Protein AF-A0A1B0CFN1-F1 (afdb_monomer_lite)

Organism: Lutzomyia longipalpis (NCBI:txid7200)

pLDDT: mean 87.82, std 14.97, range [32.88, 98.38]

Foldseek 3Di:
DQDPPPDDDDDPVVQVVCCVQQVDDPVLLVVLLVVLVVCLVPDPPRPDDDRHSVVLVVLCRVVSNPSVNSNVVVVVVVVCCVVCVVVPPPDDCPPVVNVCCDVVPVDDDD

Secondary structure (DSSP, 8-state):
-----------HHHHHHHHHHH---HHHHHHHHHHHHHHHHH-TT-S-----HHHHHHHHHHTTT-HHHHHHHHHHHHHHHHH-HHHHSS--TT-HHHHHHHHTTSS---

Sequence (110 aa):
MAASDKEYKLREDFKKKAFEELREDDKIRTQALAQFREWIEKHPKIKRCRMDTNFLLRFLRTKKFSVPDAVELLKNYLTMRKLFPQFFDGLSLDDPVIKHLLTSGCIELL

Structure (mmCIF, N/CA/C/O backbone):
data_AF-A0A1B0CFN1-F1
#
_entry.id   AF-A0A1B0CFN1-F1
#
loop_
_atom_site.group_PDB
_atom_site.id
_atom_site.type_symbol
_atom_site.label_atom_id
_atom_site.label_alt_id
_atom_site.label_comp_id
_atom_site.label_asym_id
_atom_site.label_entity_id
_atom_site.label_seq_id
_atom_site.pdbx_PDB_ins_code
_atom_site.Cartn_x
_atom_site.Cartn_y
_atom_site.Cartn_z
_atom_site.occupancy
_atom_site.B_iso_or_equiv
_atom_site.auth_seq_id
_atom_site.auth_comp_id
_atom_site.auth_asym_id
_atom_site.auth_atom_id
_atom_site.pdbx_PDB_model_num
ATOM 1 N N . MET A 1 1 ? -11.468 -4.461 -15.631 1.00 32.88 1 MET A N 1
ATOM 2 C CA . MET A 1 1 ? -11.972 -5.687 -14.977 1.00 32.88 1 MET A CA 1
ATOM 3 C C . MET A 1 1 ? -11.599 -5.609 -13.511 1.00 32.88 1 MET A C 1
ATOM 5 O O . MET A 1 1 ? -10.423 -5.736 -13.192 1.00 32.88 1 MET A O 1
ATOM 9 N N . ALA A 1 2 ? -12.559 -5.259 -12.653 1.00 35.28 2 ALA A N 1
ATOM 10 C CA . ALA A 1 2 ? -12.342 -5.199 -11.213 1.00 35.28 2 ALA A CA 1
ATOM 11 C C . ALA A 1 2 ? -11.957 -6.604 -10.736 1.00 35.28 2 ALA A C 1
ATOM 13 O O . ALA A 1 2 ? -12.712 -7.553 -10.946 1.00 35.28 2 ALA A O 1
ATOM 14 N N . ALA A 1 3 ? -10.748 -6.753 -10.195 1.00 41.31 3 ALA A N 1
ATOM 15 C CA . ALA A 1 3 ? -10.340 -8.001 -9.576 1.00 41.31 3 ALA A CA 1
ATOM 16 C C . ALA A 1 3 ? -11.328 -8.281 -8.440 1.00 41.31 3 ALA A C 1
ATOM 18 O O . ALA A 1 3 ? -11.493 -7.448 -7.554 1.00 41.31 3 ALA A O 1
ATOM 19 N N . SER A 1 4 ? -12.023 -9.412 -8.541 1.00 40.91 4 SER A N 1
ATOM 20 C CA . SER A 1 4 ? -12.959 -9.913 -7.542 1.00 40.91 4 SER A CA 1
ATOM 21 C C . SER A 1 4 ? -12.301 -9.863 -6.160 1.00 40.91 4 SER A C 1
ATOM 23 O O . SER A 1 4 ? -11.326 -10.576 -5.909 1.00 40.91 4 SER A O 1
ATOM 25 N N . ASP A 1 5 ? -12.816 -8.989 -5.292 1.00 49.88 5 ASP A N 1
ATOM 26 C CA . ASP A 1 5 ? -12.503 -8.961 -3.864 1.00 49.88 5 ASP A CA 1
ATOM 27 C C . ASP A 1 5 ? -13.066 -10.257 -3.264 1.00 49.88 5 ASP A C 1
ATOM 29 O O . ASP A 1 5 ? -14.207 -10.325 -2.815 1.00 49.88 5 ASP A O 1
ATOM 33 N N . LYS A 1 6 ? -12.289 -11.342 -3.335 1.00 51.00 6 LYS A N 1
ATOM 34 C CA . LYS A 1 6 ? -12.593 -12.561 -2.586 1.00 51.00 6 LYS A CA 1
ATOM 35 C C . LYS A 1 6 ? -12.527 -12.215 -1.103 1.00 51.00 6 LYS A C 1
ATOM 37 O O . LYS A 1 6 ? -11.472 -11.839 -0.589 1.00 51.00 6 LYS A O 1
ATOM 42 N N . GLU A 1 7 ? -13.662 -12.335 -0.432 1.00 56.91 7 GLU A N 1
ATOM 43 C CA . GLU A 1 7 ? -13.817 -12.013 0.979 1.00 56.91 7 GLU A CA 1
ATOM 44 C C . GLU A 1 7 ? -13.199 -13.130 1.836 1.00 56.91 7 GLU A C 1
ATOM 46 O O . GLU A 1 7 ? -13.846 -14.092 2.244 1.00 56.91 7 GLU A O 1
ATOM 51 N N . TYR A 1 8 ? -11.888 -13.050 2.059 1.00 64.88 8 TYR A N 1
ATOM 52 C CA . TYR A 1 8 ? -11.198 -13.945 2.981 1.00 64.88 8 TYR A CA 1
ATOM 53 C C . TYR A 1 8 ? -11.421 -13.456 4.412 1.00 64.88 8 TYR A C 1
ATOM 55 O O . TYR A 1 8 ? -10.879 -12.425 4.817 1.00 64.88 8 TYR A O 1
ATOM 63 N N . LYS A 1 9 ? -12.201 -14.208 5.197 1.00 81.06 9 LYS A N 1
ATOM 64 C CA . LYS A 1 9 ? -12.393 -13.918 6.621 1.00 81.06 9 LYS A CA 1
ATOM 65 C C . LYS A 1 9 ? -11.079 -14.143 7.372 1.00 81.06 9 LYS A C 1
ATOM 67 O O . LYS A 1 9 ? -10.639 -15.276 7.566 1.00 81.06 9 LYS A O 1
ATOM 72 N N . LEU A 1 10 ? -10.439 -13.047 7.769 1.00 84.56 10 LEU A N 1
ATOM 73 C CA . LEU A 1 10 ? -9.192 -13.072 8.524 1.00 84.56 10 LEU A CA 1
ATOM 74 C C . LEU A 1 10 ? -9.433 -13.659 9.925 1.00 84.56 10 LEU A C 1
ATOM 76 O O . LEU A 1 10 ? -10.402 -13.285 10.586 1.00 84.56 10 LEU A O 1
ATOM 80 N N . ARG A 1 11 ? -8.550 -14.564 10.375 1.00 93.38 11 ARG A N 1
ATOM 81 C CA . ARG A 1 11 ? -8.581 -15.106 11.746 1.00 93.38 11 ARG A CA 1
ATOM 82 C C . ARG A 1 11 ? -8.462 -13.973 12.769 1.00 93.38 11 ARG A C 1
ATOM 84 O O . ARG A 1 11 ? -7.726 -13.014 12.536 1.00 93.38 11 ARG A O 1
ATOM 91 N N . GLU A 1 12 ? -9.135 -14.115 13.907 1.00 92.25 12 GLU A N 1
ATOM 92 C CA . GLU A 1 12 ? -9.168 -13.078 14.949 1.00 92.25 12 GLU A CA 1
ATOM 93 C C . GLU A 1 12 ? -7.770 -12.735 15.488 1.00 92.25 12 GLU A C 1
ATOM 95 O O . GLU A 1 12 ? -7.466 -11.559 15.666 1.00 92.25 12 GLU A O 1
ATOM 100 N N . ASP A 1 13 ? -6.867 -13.714 15.609 1.00 94.94 13 ASP A N 1
ATOM 101 C CA . ASP A 1 13 ? -5.479 -13.469 16.034 1.00 94.94 13 ASP A CA 1
ATOM 102 C C . ASP A 1 13 ? -4.749 -12.483 15.111 1.00 94.94 13 ASP A C 1
ATOM 104 O O . ASP A 1 13 ? -4.007 -11.611 15.564 1.00 94.94 13 ASP A O 1
ATOM 108 N N . PHE A 1 14 ? -4.988 -12.574 13.800 1.00 93.44 14 PHE A N 1
ATOM 109 C CA . PHE A 1 14 ? -4.388 -11.655 12.837 1.00 93.44 14 PHE A CA 1
ATOM 110 C C . PHE A 1 14 ? -5.056 -10.285 12.838 1.00 93.44 14 PHE A C 1
ATOM 112 O O . PHE A 1 14 ? -4.368 -9.296 12.598 1.00 93.44 14 PHE A O 1
ATOM 119 N N . LYS A 1 15 ? -6.362 -10.199 13.120 1.00 92.69 15 LYS A N 1
ATOM 120 C CA . LYS A 1 15 ? -7.029 -8.903 13.310 1.00 92.69 15 LYS A CA 1
ATOM 121 C C . LYS A 1 15 ? -6.477 -8.186 14.534 1.00 92.69 15 LYS A C 1
ATOM 123 O O . LYS A 1 15 ? -6.125 -7.016 14.438 1.00 92.69 15 LYS A O 1
ATOM 128 N N . LYS A 1 16 ? -6.322 -8.907 15.648 1.00 95.50 16 LYS A N 1
ATOM 129 C CA . LYS A 1 16 ? -5.709 -8.380 16.869 1.00 95.50 16 LYS A CA 1
ATOM 130 C C . LYS A 1 16 ? -4.286 -7.889 16.601 1.00 95.50 16 LYS A C 1
ATOM 132 O O . LYS A 1 16 ? -3.974 -6.744 16.907 1.00 95.50 16 LYS A O 1
ATOM 137 N N . LYS A 1 17 ? -3.463 -8.705 15.934 1.00 96.50 17 LYS A N 1
ATOM 138 C CA . LYS A 1 17 ? -2.102 -8.317 15.540 1.00 96.50 17 LYS A CA 1
ATOM 139 C C . LYS A 1 17 ? -2.083 -7.077 14.636 1.00 96.50 17 LYS A C 1
ATOM 141 O O . LYS A 1 17 ? -1.282 -6.174 14.850 1.00 96.50 17 LYS A O 1
ATOM 146 N N . ALA A 1 18 ? -2.969 -7.005 13.641 1.00 95.31 18 ALA A N 1
ATOM 147 C CA . ALA A 1 18 ? -3.062 -5.854 12.743 1.00 95.31 18 ALA A CA 1
ATOM 148 C C . ALA A 1 18 ? -3.484 -4.573 13.485 1.00 95.31 18 ALA A C 1
ATOM 150 O O . ALA A 1 18 ? -2.933 -3.501 13.226 1.00 95.31 18 ALA A O 1
ATOM 151 N N . PHE A 1 19 ? -4.397 -4.681 14.448 1.00 96.12 19 PHE A N 1
ATOM 152 C CA . PHE A 1 19 ? -4.774 -3.569 15.314 1.00 96.12 19 PHE A CA 1
ATOM 153 C C . PHE A 1 19 ? -3.593 -3.097 16.177 1.00 96.12 19 PHE A C 1
ATOM 155 O O . PHE A 1 19 ? -3.257 -1.914 16.172 1.00 96.12 19 PHE A O 1
ATOM 162 N N . GLU A 1 20 ? -2.912 -4.017 16.861 1.00 97.12 20 GLU A N 1
ATOM 163 C CA . GLU A 1 20 ? -1.806 -3.704 17.778 1.00 97.12 20 GLU A CA 1
ATOM 164 C C . GLU A 1 20 ? -0.572 -3.140 17.051 1.00 97.12 20 GLU A C 1
ATOM 166 O O . GLU A 1 20 ? 0.012 -2.144 17.482 1.00 97.12 20 GLU A O 1
ATOM 171 N N . GLU A 1 21 ? -0.177 -3.739 15.926 1.00 96.69 21 GLU A N 1
ATOM 172 C CA . GLU A 1 21 ? 1.064 -3.379 15.228 1.00 96.69 21 GLU A CA 1
ATOM 173 C C . GLU A 1 21 ? 0.877 -2.257 14.197 1.00 96.69 21 GLU A C 1
ATOM 175 O O . GLU A 1 21 ? 1.782 -1.430 14.002 1.00 96.69 21 GLU A O 1
ATOM 180 N N . LEU A 1 22 ? -0.282 -2.231 13.525 1.00 96.56 22 LEU A N 1
ATOM 181 C CA . LEU A 1 22 ? -0.551 -1.369 12.370 1.00 96.56 22 LEU A CA 1
ATOM 182 C C . LEU A 1 22 ? -1.660 -0.346 12.612 1.00 96.56 22 LEU A C 1
ATOM 184 O O . LEU A 1 22 ? -1.827 0.531 11.767 1.00 96.56 22 LEU A O 1
ATOM 188 N N . ARG A 1 23 ? -2.392 -0.430 13.733 1.00 94.69 23 ARG A N 1
ATOM 189 C CA . ARG A 1 23 ? -3.599 0.376 13.998 1.00 94.69 23 ARG A CA 1
ATOM 190 C C . ARG A 1 23 ? -4.697 0.141 12.956 1.00 94.69 23 ARG A C 1
ATOM 192 O O . ARG A 1 23 ? -5.459 1.047 12.634 1.00 94.69 23 ARG A O 1
ATOM 199 N N . GLU A 1 24 ? -4.743 -1.067 12.393 1.00 96.06 24 GLU A N 1
ATOM 200 C CA . GLU A 1 24 ? -5.757 -1.460 11.414 1.00 96.06 24 GLU A CA 1
ATOM 201 C C . GLU A 1 24 ? -6.994 -2.019 12.124 1.00 96.06 24 GLU A C 1
ATOM 203 O O . GLU A 1 24 ? -6.928 -3.066 12.764 1.00 96.06 24 GLU A O 1
ATOM 208 N N . ASP A 1 25 ? -8.131 -1.353 11.945 1.00 94.75 25 ASP A N 1
ATOM 209 C CA . ASP A 1 25 ? -9.471 -1.895 12.184 1.00 94.75 25 ASP A CA 1
ATOM 210 C C . ASP A 1 25 ? -10.364 -1.636 10.958 1.00 94.75 25 ASP A C 1
ATOM 212 O O . ASP A 1 25 ? -9.979 -0.902 10.042 1.00 94.75 25 ASP A O 1
ATOM 216 N N . ASP A 1 26 ? -11.558 -2.230 10.917 1.00 92.94 26 ASP A N 1
ATOM 217 C CA . ASP A 1 26 ? -12.457 -2.138 9.757 1.00 92.94 26 ASP A CA 1
ATOM 218 C C . ASP A 1 26 ? -12.880 -0.692 9.429 1.00 92.94 26 ASP A C 1
ATOM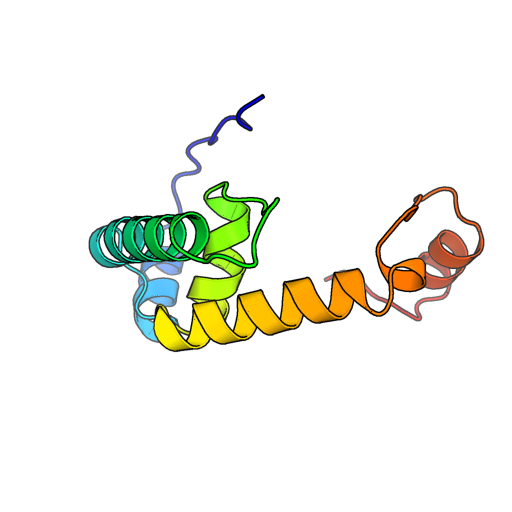 220 O O . ASP A 1 26 ? -13.051 -0.331 8.255 1.00 92.94 26 ASP A O 1
ATOM 224 N N . LYS A 1 27 ? -12.999 0.170 10.448 1.00 95.50 27 LYS A N 1
ATOM 225 C CA . LYS A 1 27 ? -13.404 1.571 10.292 1.00 95.50 27 LYS A CA 1
ATOM 226 C C . LYS A 1 27 ? -12.259 2.405 9.725 1.00 95.50 27 LYS A C 1
ATOM 228 O O . LYS A 1 27 ? -12.440 3.056 8.692 1.00 95.50 27 LYS A O 1
ATOM 233 N N . ILE A 1 28 ? -11.081 2.354 10.351 1.00 96.50 28 ILE A N 1
ATOM 234 C CA . ILE A 1 28 ? -9.863 3.031 9.882 1.00 96.50 28 ILE A CA 1
ATOM 235 C C . ILE A 1 28 ? -9.514 2.557 8.478 1.00 96.50 28 ILE A C 1
ATOM 237 O O . ILE A 1 28 ? -9.205 3.375 7.612 1.00 96.50 28 ILE A O 1
ATOM 241 N N . ARG A 1 29 ? -9.616 1.250 8.225 1.00 96.44 29 ARG A N 1
ATOM 242 C CA . ARG A 1 29 ? -9.356 0.662 6.915 1.00 96.44 29 ARG A CA 1
ATOM 243 C C . ARG A 1 29 ? -10.215 1.305 5.841 1.00 96.44 29 ARG A C 1
ATOM 245 O O . ARG A 1 29 ? -9.669 1.789 4.854 1.00 96.44 29 ARG A O 1
ATOM 252 N N . THR A 1 30 ? -11.531 1.335 6.039 1.00 96.50 30 THR A N 1
ATOM 253 C CA . THR A 1 30 ? -12.482 1.893 5.068 1.00 96.50 30 THR A CA 1
ATOM 254 C C . THR A 1 30 ? -12.256 3.391 4.863 1.00 96.50 30 THR A C 1
ATOM 256 O O . THR A 1 30 ? -12.167 3.858 3.726 1.00 96.50 30 THR A O 1
ATOM 259 N N . GLN A 1 31 ? -12.084 4.141 5.954 1.00 97.88 31 GLN A N 1
ATOM 260 C CA . GLN A 1 31 ? -11.878 5.586 5.912 1.00 97.88 31 GLN A CA 1
ATOM 261 C C . GLN A 1 31 ? -10.565 5.968 5.217 1.00 97.88 31 GLN A C 1
ATOM 263 O O . GLN A 1 31 ? -10.566 6.795 4.305 1.00 97.88 31 GLN A O 1
ATOM 268 N N . ALA A 1 32 ? -9.447 5.356 5.611 1.00 97.94 32 ALA A N 1
ATOM 269 C CA . ALA A 1 32 ? -8.136 5.640 5.035 1.00 97.94 32 ALA A CA 1
ATOM 270 C C . ALA A 1 32 ? -8.088 5.263 3.551 1.00 97.94 32 ALA A C 1
ATOM 272 O O . ALA A 1 32 ? -7.533 5.997 2.739 1.00 97.94 32 ALA A O 1
ATOM 273 N N . LEU A 1 33 ? -8.721 4.150 3.172 1.00 98.25 33 LEU A N 1
ATOM 274 C CA . LEU A 1 33 ? -8.866 3.736 1.780 1.00 98.25 33 LEU A CA 1
ATOM 275 C C . LEU A 1 33 ? -9.636 4.763 0.939 1.00 98.25 33 LEU A C 1
ATOM 277 O O . LEU A 1 33 ? -9.237 5.020 -0.199 1.00 98.25 33 LEU A O 1
ATOM 281 N N . ALA A 1 34 ? -10.717 5.337 1.469 1.00 98.00 34 ALA A N 1
ATOM 282 C CA . ALA A 1 34 ? -11.480 6.376 0.781 1.00 98.00 34 ALA A CA 1
ATOM 283 C C . ALA A 1 34 ? -10.651 7.659 0.617 1.00 98.00 34 ALA A C 1
ATOM 285 O O . ALA A 1 34 ? -10.470 8.126 -0.506 1.00 98.00 34 ALA A O 1
ATOM 286 N N . GLN A 1 35 ? -10.057 8.158 1.707 1.00 98.25 35 GLN A N 1
ATOM 287 C CA . GLN A 1 35 ? -9.209 9.358 1.691 1.00 98.25 35 GLN A CA 1
ATOM 288 C C . GLN A 1 35 ? -8.026 9.216 0.731 1.00 98.25 35 GLN A C 1
ATOM 290 O O . GLN A 1 35 ? -7.678 10.144 0.004 1.00 98.25 35 GLN A O 1
ATOM 295 N N . PHE A 1 36 ? -7.405 8.038 0.706 1.00 97.94 36 PHE A N 1
ATOM 296 C CA . PHE A 1 36 ? -6.257 7.800 -0.149 1.00 97.94 36 PHE A CA 1
ATOM 297 C C . PHE A 1 36 ? -6.650 7.768 -1.630 1.00 97.94 36 PHE A C 1
ATOM 299 O O . PHE A 1 36 ? -5.934 8.320 -2.462 1.00 97.94 36 PHE A O 1
ATOM 306 N N . ARG A 1 37 ? -7.809 7.185 -1.969 1.00 97.94 37 ARG A N 1
ATOM 307 C CA . ARG A 1 37 ? -8.333 7.222 -3.343 1.00 97.94 37 ARG A CA 1
ATOM 308 C C . ARG A 1 37 ? -8.683 8.633 -3.785 1.00 97.94 37 ARG A C 1
ATOM 310 O O . ARG A 1 37 ? -8.249 9.048 -4.854 1.00 97.94 37 ARG A O 1
ATOM 317 N N . GLU A 1 38 ? -9.385 9.370 -2.934 1.00 97.56 38 GLU A N 1
ATOM 318 C CA . GLU A 1 38 ? -9.743 10.765 -3.182 1.00 97.56 38 GLU A CA 1
ATOM 319 C C . GLU A 1 38 ? -8.494 11.624 -3.429 1.00 97.56 38 GLU A C 1
ATOM 321 O O . GLU A 1 38 ? -8.455 12.426 -4.362 1.00 97.56 38 GLU A O 1
ATOM 326 N N . TRP A 1 39 ? -7.439 11.428 -2.632 1.00 97.31 39 TRP A N 1
ATOM 327 C CA . TRP A 1 39 ? -6.174 12.126 -2.838 1.00 97.31 39 TRP A CA 1
ATOM 328 C C . TRP A 1 39 ? -5.552 11.800 -4.202 1.00 97.31 39 TRP A C 1
ATOM 330 O O . TRP A 1 39 ? -5.110 12.714 -4.899 1.00 97.31 39 TRP A O 1
ATOM 340 N N . ILE A 1 40 ? -5.533 10.519 -4.599 1.00 96.88 40 ILE A N 1
ATOM 341 C CA . ILE A 1 40 ? -4.983 10.078 -5.891 1.00 96.88 40 ILE A CA 1
ATOM 342 C C . ILE A 1 40 ? -5.745 10.727 -7.053 1.00 96.88 40 ILE A C 1
ATOM 344 O O . ILE A 1 40 ? -5.110 11.240 -7.972 1.00 96.88 40 ILE A O 1
ATOM 348 N N . GLU A 1 41 ? -7.079 10.741 -6.999 1.00 96.06 41 GLU A N 1
ATOM 349 C CA . GLU A 1 41 ? -7.942 11.332 -8.035 1.00 96.06 41 GLU A CA 1
ATOM 350 C C . GLU A 1 41 ? -7.750 12.843 -8.168 1.00 96.06 41 GLU A C 1
ATOM 352 O O . GLU A 1 41 ? -7.716 13.376 -9.27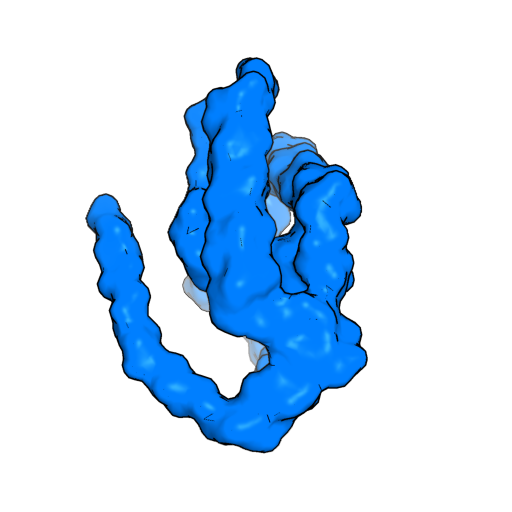7 1.00 96.06 41 GLU A O 1
ATOM 357 N N . LYS A 1 42 ? -7.582 13.541 -7.042 1.00 96.06 42 LYS A N 1
ATOM 358 C CA . LYS A 1 42 ? -7.364 14.993 -7.021 1.00 96.06 42 LYS A CA 1
ATOM 359 C C . LYS A 1 42 ? -5.940 15.394 -7.405 1.00 96.06 42 LYS A C 1
ATOM 361 O O . LYS A 1 42 ? -5.682 16.579 -7.621 1.00 96.06 42 LYS A O 1
ATOM 366 N N . HIS A 1 43 ? -4.994 14.456 -7.466 1.00 94.88 43 HIS A N 1
ATOM 367 C CA . HIS A 1 43 ? -3.595 14.798 -7.679 1.00 94.88 43 HIS A CA 1
ATOM 368 C C . HIS A 1 43 ? -3.292 15.098 -9.161 1.00 94.88 43 HIS A C 1
ATOM 370 O O . HIS A 1 43 ? -3.297 14.189 -9.993 1.00 94.88 43 HIS A O 1
ATOM 376 N N . PRO A 1 44 ? -2.889 16.332 -9.523 1.00 93.12 44 PRO A N 1
ATOM 377 C CA . PRO A 1 44 ? -2.846 16.780 -10.922 1.00 93.12 44 PRO A CA 1
ATOM 378 C C . PRO A 1 44 ? -1.799 16.065 -11.790 1.00 93.12 44 PRO A C 1
ATOM 380 O O . PRO A 1 44 ? -1.878 16.085 -13.017 1.00 93.12 44 PRO A O 1
ATOM 383 N N . LYS A 1 45 ? -0.782 15.449 -11.175 1.00 91.06 45 LYS A N 1
ATOM 384 C CA . LYS A 1 45 ? 0.313 14.768 -11.887 1.00 91.06 45 LYS A CA 1
ATOM 385 C C . LYS A 1 45 ? 0.081 13.266 -12.069 1.00 91.06 45 LYS A C 1
ATOM 387 O O . LYS A 1 45 ? 0.777 12.648 -12.878 1.00 91.06 45 LYS A O 1
ATOM 392 N N . ILE A 1 46 ? -0.865 12.667 -11.343 1.00 92.06 46 ILE A N 1
ATOM 393 C CA . ILE A 1 46 ? -1.147 11.233 -11.442 1.00 92.06 46 ILE A CA 1
ATOM 394 C C . ILE A 1 46 ? -2.187 11.020 -12.542 1.00 92.06 46 ILE A C 1
ATOM 396 O O . ILE A 1 46 ? -3.366 11.284 -12.366 1.00 92.06 46 ILE A O 1
ATOM 400 N N . LYS A 1 47 ? -1.737 10.533 -13.706 1.00 86.62 47 LYS A N 1
ATOM 401 C CA . LYS A 1 47 ? -2.630 10.230 -14.843 1.00 86.62 47 LYS A CA 1
ATOM 402 C C . LYS A 1 47 ? -3.196 8.812 -14.801 1.00 86.62 47 LYS A C 1
ATOM 404 O O . LYS A 1 47 ? -4.300 8.568 -15.271 1.00 86.62 47 LYS A O 1
ATOM 409 N N . ARG A 1 48 ? -2.399 7.858 -14.315 1.00 86.88 48 ARG A N 1
ATOM 410 C CA . ARG A 1 48 ? -2.755 6.439 -14.198 1.00 86.88 48 ARG A CA 1
ATOM 411 C C . ARG A 1 48 ? -2.114 5.886 -12.933 1.00 86.88 48 ARG A C 1
ATOM 413 O O . ARG A 1 48 ? -0.895 5.934 -12.793 1.00 86.88 48 ARG A O 1
ATOM 420 N N . CYS A 1 49 ? -2.932 5.368 -12.026 1.00 92.75 49 CYS A N 1
ATOM 421 C CA . CYS A 1 49 ? -2.492 4.682 -10.819 1.00 92.75 49 CYS A CA 1
ATOM 422 C C . CYS A 1 49 ? -3.419 3.494 -10.565 1.00 92.75 49 CYS A C 1
ATOM 424 O O . CYS A 1 49 ? -4.619 3.564 -10.825 1.00 92.75 49 CYS A O 1
ATOM 426 N N . ARG A 1 50 ? -2.856 2.390 -10.080 1.00 94.12 50 ARG A N 1
ATOM 427 C CA . ARG A 1 50 ? -3.633 1.237 -9.631 1.00 94.12 50 ARG A CA 1
ATOM 428 C C . ARG A 1 50 ? -4.289 1.597 -8.290 1.00 94.12 50 ARG A C 1
ATOM 430 O O . ARG A 1 50 ? -3.622 2.143 -7.421 1.00 94.12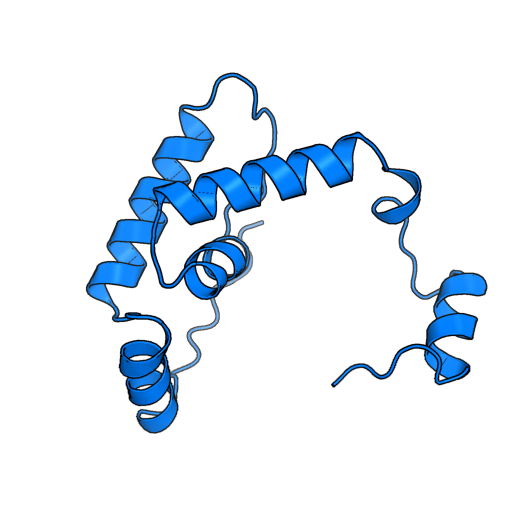 50 ARG A O 1
ATOM 437 N N . MET A 1 51 ? -5.586 1.328 -8.132 1.00 94.56 51 MET A N 1
ATOM 438 C CA . MET A 1 51 ? -6.376 1.798 -6.975 1.00 94.56 51 MET A CA 1
ATOM 439 C C . MET A 1 51 ? -7.271 0.719 -6.341 1.00 94.56 51 MET A C 1
ATOM 441 O O . MET A 1 51 ? -8.158 1.027 -5.540 1.00 94.56 51 MET A O 1
ATOM 445 N N . ASP A 1 52 ? -7.067 -0.557 -6.672 1.00 95.62 52 ASP A N 1
ATOM 446 C CA . ASP A 1 52 ? -7.738 -1.646 -5.959 1.00 95.62 52 ASP A CA 1
ATOM 447 C C . ASP A 1 52 ? -7.276 -1.718 -4.502 1.00 95.62 52 ASP A C 1
ATOM 449 O O . ASP A 1 52 ? -6.155 -1.348 -4.139 1.00 95.62 52 ASP A O 1
ATOM 453 N N . THR A 1 53 ? -8.166 -2.245 -3.669 1.00 94.81 53 THR A N 1
ATOM 454 C CA . THR A 1 53 ? -8.000 -2.333 -2.220 1.00 94.81 53 THR A CA 1
ATOM 455 C C . THR A 1 53 ? -6.692 -3.018 -1.831 1.00 94.81 53 THR A C 1
ATOM 457 O O . THR A 1 53 ? -5.920 -2.467 -1.049 1.00 94.81 53 THR A O 1
ATOM 460 N N . ASN A 1 54 ? -6.389 -4.174 -2.425 1.00 94.56 54 ASN A N 1
ATOM 461 C CA . ASN A 1 54 ? -5.190 -4.946 -2.091 1.00 94.56 54 ASN A CA 1
ATOM 462 C C . ASN A 1 54 ? -3.885 -4.221 -2.434 1.00 94.56 54 ASN A C 1
ATOM 464 O O . ASN A 1 54 ? -2.894 -4.385 -1.723 1.00 94.56 54 ASN A O 1
ATOM 468 N N . PHE A 1 55 ? -3.864 -3.426 -3.503 1.00 96.69 55 PHE A N 1
ATOM 469 C CA . PHE A 1 55 ? -2.709 -2.603 -3.843 1.00 96.69 55 PHE A CA 1
ATOM 470 C C . PHE A 1 55 ? -2.519 -1.454 -2.845 1.00 96.69 55 PHE A C 1
ATOM 472 O O . PHE A 1 55 ? -1.436 -1.319 -2.278 1.00 96.69 55 PHE A O 1
ATOM 479 N N . LEU A 1 56 ? -3.568 -0.668 -2.579 1.00 97.56 56 LEU A N 1
ATOM 480 C CA . LEU A 1 56 ? -3.479 0.508 -1.703 1.00 97.56 56 LEU A CA 1
ATOM 481 C C . LEU A 1 56 ? -3.188 0.142 -0.243 1.00 97.56 56 LEU A C 1
ATOM 483 O O . LEU A 1 56 ? -2.435 0.844 0.435 1.00 97.56 56 LEU A O 1
ATOM 487 N N . LEU A 1 57 ? -3.712 -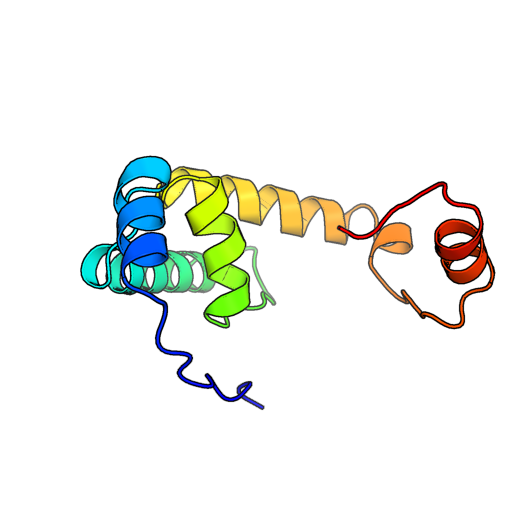0.991 0.230 1.00 97.12 57 LEU A N 1
ATOM 488 C CA . LEU A 1 57 ? -3.446 -1.478 1.584 1.00 97.12 57 LEU A CA 1
ATOM 489 C C . LEU A 1 57 ? -1.970 -1.741 1.854 1.00 97.12 57 LEU A C 1
ATOM 491 O O . LEU A 1 57 ? -1.559 -1.625 3.002 1.00 97.12 57 LEU A O 1
ATOM 495 N N . ARG A 1 58 ? -1.162 -2.066 0.837 1.00 97.94 58 ARG A N 1
ATOM 496 C CA . ARG A 1 58 ? 0.284 -2.270 1.022 1.00 97.94 58 ARG A CA 1
ATOM 497 C C . ARG A 1 58 ? 0.926 -1.007 1.588 1.00 97.94 58 ARG A C 1
ATOM 499 O O . ARG A 1 58 ? 1.599 -1.069 2.606 1.00 97.94 58 ARG A O 1
ATOM 506 N N . PHE A 1 59 ? 0.626 0.142 0.990 1.00 98.38 59 PHE A N 1
ATOM 507 C CA . PHE A 1 59 ? 1.147 1.442 1.411 1.00 98.38 59 PHE A CA 1
ATOM 508 C C . PHE A 1 59 ? 0.600 1.863 2.779 1.00 98.38 59 PHE A C 1
ATOM 510 O O . PHE A 1 59 ? 1.371 2.276 3.644 1.00 98.38 59 PHE A O 1
ATOM 517 N N . LEU A 1 60 ? -0.714 1.714 2.990 1.00 98.31 60 LEU A N 1
ATOM 518 C CA . LEU A 1 60 ? -1.357 2.055 4.263 1.00 98.31 60 LEU A CA 1
ATOM 519 C C . LEU A 1 60 ? -0.792 1.220 5.418 1.00 98.31 60 LEU A C 1
ATOM 521 O O . LEU A 1 60 ? -0.427 1.776 6.449 1.00 98.31 60 LEU A O 1
ATOM 525 N N . ARG A 1 61 ? -0.634 -0.095 5.232 1.00 98.06 61 ARG A N 1
ATOM 526 C CA . ARG A 1 61 ? -0.071 -0.998 6.247 1.00 98.06 61 ARG A CA 1
ATOM 527 C C . ARG A 1 61 ? 1.391 -0.692 6.540 1.00 98.06 61 ARG A C 1
ATOM 529 O O . ARG A 1 61 ? 1.752 -0.589 7.707 1.00 98.06 61 ARG A O 1
ATOM 536 N N . THR A 1 62 ? 2.216 -0.450 5.514 1.00 97.94 62 THR A N 1
ATOM 537 C CA . THR A 1 62 ? 3.621 -0.035 5.701 1.00 97.94 62 THR A CA 1
ATOM 538 C C . THR A 1 62 ? 3.740 1.229 6.554 1.00 97.94 62 THR A C 1
ATOM 540 O O . THR A 1 62 ? 4.718 1.395 7.280 1.00 97.94 62 THR A O 1
ATOM 543 N N . LYS A 1 63 ? 2.747 2.119 6.486 1.00 98.00 63 LYS A N 1
ATOM 544 C CA . LYS A 1 63 ? 2.721 3.386 7.221 1.00 98.00 63 LYS A CA 1
ATOM 545 C C . LYS A 1 63 ? 1.741 3.402 8.393 1.00 98.00 63 LYS A C 1
ATOM 547 O O . LYS A 1 63 ? 1.376 4.478 8.853 1.00 98.00 63 LYS A O 1
ATOM 552 N N . LYS A 1 64 ? 1.334 2.229 8.898 1.00 97.44 64 LYS A N 1
ATOM 553 C CA . LYS A 1 64 ? 0.443 2.087 10.068 1.00 97.44 64 LYS A CA 1
ATOM 554 C C . LYS A 1 64 ? -0.806 2.979 9.981 1.00 97.44 64 LYS A C 1
ATOM 556 O O . LYS A 1 64 ? -1.159 3.682 10.924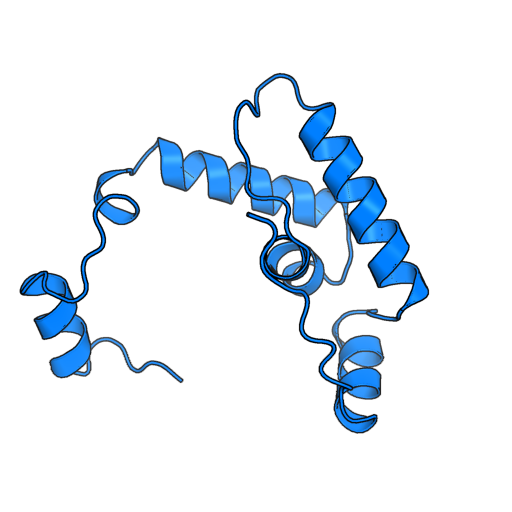 1.00 97.44 64 LYS A O 1
ATOM 561 N N . PHE A 1 65 ? -1.404 3.006 8.790 1.00 97.69 65 PHE A N 1
ATOM 562 C CA . PHE A 1 65 ? -2.586 3.789 8.427 1.00 97.69 65 PHE A CA 1
ATOM 563 C C . PHE A 1 65 ? -2.444 5.321 8.539 1.00 97.69 65 PHE A C 1
ATOM 565 O O . PHE A 1 65 ? -3.440 6.039 8.490 1.00 97.69 65 PHE A O 1
ATOM 572 N N . SER A 1 66 ? -1.215 5.852 8.570 1.00 97.62 66 SER A N 1
ATOM 573 C CA . SER A 1 66 ? -0.947 7.275 8.317 1.00 97.62 66 SER A CA 1
ATOM 574 C C . SER A 1 66 ? -1.128 7.591 6.828 1.00 97.62 66 SER A C 1
ATOM 576 O O . SER A 1 66 ? -0.271 7.269 6.000 1.00 97.62 66 SER A O 1
ATOM 578 N N . VAL A 1 67 ? -2.258 8.211 6.467 1.00 97.38 67 VAL A N 1
ATOM 579 C CA . VAL A 1 67 ? -2.565 8.588 5.073 1.00 97.38 67 VAL A CA 1
ATOM 580 C C . VAL A 1 67 ? -1.514 9.543 4.480 1.00 97.38 67 VAL A C 1
ATOM 582 O O . VAL A 1 67 ? -1.065 9.268 3.366 1.00 97.38 67 VAL A O 1
ATOM 585 N N . PRO A 1 68 ? -1.047 10.602 5.177 1.00 97.94 68 PRO A N 1
ATOM 586 C CA . PRO A 1 68 ? -0.008 11.486 4.638 1.00 97.94 68 PRO A CA 1
ATOM 587 C C . PRO A 1 68 ? 1.300 10.752 4.307 1.00 97.94 68 PRO A C 1
ATOM 589 O O . PRO A 1 68 ? 1.871 10.950 3.234 1.00 97.94 68 PRO A O 1
ATOM 592 N N . ASP A 1 69 ? 1.744 9.841 5.177 1.00 98.31 69 ASP A N 1
ATOM 593 C CA . ASP A 1 69 ? 2.975 9.079 4.944 1.00 98.31 69 ASP A CA 1
ATOM 594 C C . ASP A 1 69 ? 2.806 8.032 3.837 1.00 98.31 69 ASP A C 1
ATOM 596 O O . ASP A 1 69 ? 3.737 7.762 3.072 1.00 98.31 69 ASP A O 1
ATOM 600 N N . ALA A 1 70 ? 1.621 7.419 3.745 1.00 98.38 70 ALA A N 1
ATOM 601 C CA . ALA A 1 70 ? 1.293 6.468 2.686 1.00 98.38 70 ALA A CA 1
ATOM 602 C C . ALA A 1 70 ? 1.263 7.155 1.313 1.00 98.38 70 ALA A C 1
ATOM 604 O O . ALA A 1 70 ? 1.748 6.590 0.331 1.00 98.38 70 ALA A O 1
ATOM 605 N N . VAL A 1 71 ? 0.760 8.390 1.257 1.00 97.94 71 VAL A N 1
ATOM 606 C CA . VAL A 1 71 ? 0.796 9.248 0.069 1.00 97.94 71 VAL A CA 1
ATOM 607 C C . VAL A 1 71 ? 2.230 9.516 -0.376 1.00 97.94 71 VAL A C 1
ATOM 609 O O . VAL A 1 71 ? 2.544 9.342 -1.555 1.00 97.94 71 VAL A O 1
ATOM 612 N N . GLU A 1 72 ? 3.119 9.885 0.547 1.00 98.06 72 GLU A N 1
ATOM 613 C CA . GLU A 1 72 ? 4.520 10.125 0.199 1.00 98.06 72 GLU A CA 1
ATOM 614 C C . GLU A 1 72 ? 5.206 8.848 -0.302 1.00 98.06 72 GLU A C 1
ATOM 616 O O . GLU A 1 72 ? 5.915 8.860 -1.312 1.00 98.06 72 GLU A O 1
ATOM 621 N N . LEU A 1 73 ? 4.916 7.707 0.331 1.00 98.31 73 LEU A N 1
ATOM 622 C CA . LEU A 1 73 ? 5.409 6.410 -0.124 1.00 98.31 73 LEU A CA 1
ATOM 623 C C . LEU A 1 73 ? 4.912 6.065 -1.539 1.00 98.31 73 LEU A C 1
ATOM 625 O O . LEU A 1 73 ? 5.692 5.577 -2.360 1.00 98.31 73 LEU A O 1
ATOM 629 N N . LEU A 1 74 ? 3.642 6.342 -1.851 1.00 97.81 74 LEU A N 1
ATOM 630 C CA . LEU A 1 74 ? 3.081 6.127 -3.186 1.00 97.81 74 LEU A CA 1
ATOM 631 C C . LEU A 1 74 ? 3.738 7.035 -4.229 1.00 97.81 74 LEU A C 1
ATOM 633 O O . LEU A 1 74 ? 4.064 6.568 -5.320 1.00 97.81 74 LEU A O 1
ATOM 637 N N . LYS A 1 75 ? 3.981 8.311 -3.907 1.00 96.25 75 LYS A N 1
ATOM 638 C CA . LYS A 1 75 ? 4.695 9.232 -4.804 1.00 96.25 75 LYS A CA 1
ATOM 639 C C . LYS A 1 75 ? 6.084 8.702 -5.150 1.00 96.25 75 LYS A C 1
ATOM 641 O O . LYS A 1 75 ? 6.442 8.667 -6.329 1.00 96.25 75 LYS A O 1
ATOM 646 N N . ASN A 1 76 ? 6.832 8.241 -4.149 1.00 96.25 76 ASN A N 1
ATOM 647 C CA . ASN A 1 76 ? 8.157 7.654 -4.349 1.00 96.25 76 ASN A CA 1
ATOM 648 C C . ASN A 1 76 ? 8.086 6.391 -5.210 1.00 96.25 76 ASN A C 1
ATOM 650 O O . ASN A 1 76 ? 8.827 6.269 -6.182 1.00 96.25 76 ASN A O 1
ATOM 654 N N . TYR A 1 77 ? 7.135 5.499 -4.931 1.00 96.12 77 TYR A N 1
ATOM 655 C CA . TYR A 1 77 ? 6.897 4.305 -5.741 1.00 96.12 77 TYR A CA 1
ATOM 656 C C . TYR A 1 77 ? 6.614 4.632 -7.216 1.00 96.12 77 TYR A C 1
ATOM 658 O O . TYR A 1 77 ? 7.237 4.060 -8.112 1.00 96.12 77 TYR A O 1
ATOM 666 N N . LEU A 1 78 ? 5.706 5.577 -7.484 1.00 94.62 78 LEU A N 1
ATOM 667 C CA . LEU A 1 78 ? 5.367 5.988 -8.850 1.00 94.62 78 LEU A CA 1
ATOM 668 C C . LEU A 1 78 ? 6.552 6.664 -9.551 1.00 94.62 78 LEU A C 1
ATOM 670 O O . LEU A 1 78 ? 6.770 6.449 -10.743 1.00 94.62 78 LEU A O 1
ATOM 674 N N . THR A 1 79 ? 7.334 7.448 -8.810 1.00 94.19 79 THR A N 1
ATOM 675 C CA . THR A 1 79 ? 8.530 8.124 -9.324 1.00 94.19 79 THR A CA 1
ATOM 676 C C . THR A 1 79 ? 9.597 7.111 -9.718 1.00 94.19 79 THR A C 1
ATOM 678 O O . THR A 1 79 ? 10.081 7.159 -10.844 1.00 94.19 79 THR A O 1
ATOM 681 N N . MET A 1 80 ? 9.900 6.143 -8.851 1.00 94.50 80 MET A N 1
ATOM 682 C CA . MET A 1 80 ? 10.879 5.089 -9.131 1.00 94.50 80 MET A CA 1
ATOM 683 C C . MET A 1 80 ? 10.495 4.260 -10.354 1.00 94.50 80 MET A C 1
ATOM 685 O O . MET A 1 80 ? 11.337 4.017 -11.214 1.00 94.50 80 MET A O 1
ATOM 689 N N . ARG A 1 81 ? 9.214 3.898 -10.491 1.00 92.75 81 ARG A N 1
ATOM 690 C CA . ARG A 1 81 ? 8.733 3.179 -11.679 1.00 92.75 81 ARG A CA 1
ATOM 691 C C . ARG A 1 81 ? 8.892 3.973 -12.967 1.00 92.75 81 ARG A C 1
ATOM 693 O O . ARG A 1 81 ? 9.210 3.396 -13.997 1.00 92.75 81 ARG A O 1
ATOM 700 N N . LYS A 1 82 ? 8.686 5.289 -12.909 1.00 90.94 82 LYS A N 1
ATOM 701 C CA . LYS A 1 82 ? 8.853 6.162 -14.072 1.00 90.94 82 LYS A CA 1
ATOM 702 C C . LYS A 1 82 ? 10.324 6.407 -14.418 1.00 90.94 82 LYS A C 1
ATOM 704 O O . LYS A 1 82 ? 10.644 6.518 -15.595 1.00 90.94 82 LYS A O 1
ATOM 709 N N . LEU A 1 83 ? 11.189 6.554 -13.414 1.00 93.81 83 LEU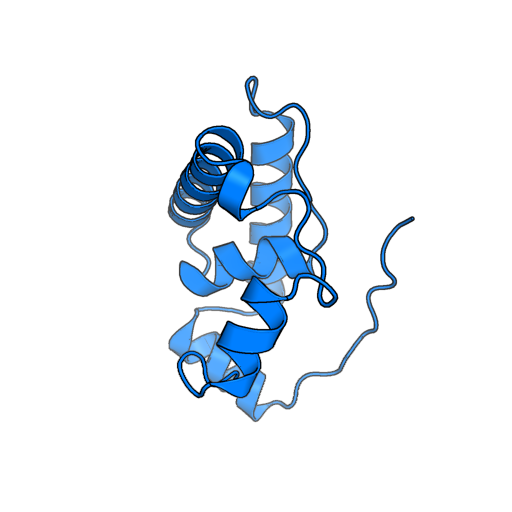 A N 1
ATOM 710 C CA . LEU A 1 83 ? 12.611 6.845 -13.615 1.00 93.81 83 LEU A CA 1
ATOM 711 C C . LEU A 1 83 ? 13.401 5.621 -14.075 1.00 93.81 83 LEU A C 1
ATOM 713 O O . LEU A 1 83 ? 14.375 5.781 -14.805 1.00 93.81 83 LEU A O 1
ATOM 717 N N . PHE A 1 84 ? 12.986 4.423 -13.666 1.00 92.31 84 PHE A N 1
ATOM 718 C CA . PHE A 1 84 ? 13.722 3.198 -13.953 1.00 92.31 84 PHE A CA 1
ATOM 719 C C . PHE A 1 84 ? 12.845 2.105 -14.588 1.00 92.31 84 PHE A C 1
ATOM 721 O O . PHE A 1 84 ? 12.736 1.011 -14.028 1.00 92.31 84 PHE A O 1
ATOM 728 N N . PRO A 1 85 ? 12.209 2.363 -15.748 1.00 90.25 85 PRO A N 1
ATOM 729 C CA . PRO A 1 85 ? 11.324 1.392 -16.393 1.00 90.25 85 PRO A CA 1
ATOM 730 C C . PRO A 1 85 ? 12.023 0.058 -16.691 1.00 90.25 85 PRO A C 1
ATOM 732 O O . PRO A 1 85 ? 11.384 -0.983 -16.604 1.00 90.25 85 PRO A O 1
ATOM 735 N N . GLN A 1 86 ? 13.342 0.047 -16.921 1.00 86.38 86 GLN A N 1
ATOM 736 C CA . GLN A 1 86 ? 14.129 -1.169 -17.159 1.00 86.38 86 GLN A CA 1
ATOM 737 C C . GLN A 1 86 ? 14.083 -2.195 -16.016 1.00 86.38 86 GLN A C 1
ATOM 739 O O . GLN A 1 86 ? 14.385 -3.360 -16.242 1.00 86.38 86 GLN A O 1
ATOM 744 N N . PHE A 1 87 ? 13.741 -1.778 -14.792 1.00 82.31 87 PHE A N 1
ATOM 745 C CA . PHE A 1 87 ? 13.612 -2.690 -13.651 1.00 82.31 87 PHE A CA 1
ATOM 746 C C . PHE A 1 87 ? 12.168 -3.132 -13.388 1.00 82.31 87 PHE A C 1
ATOM 748 O O . PHE A 1 87 ? 11.952 -4.072 -12.626 1.00 82.31 87 PHE A O 1
ATOM 755 N N . PHE A 1 88 ? 11.171 -2.441 -13.949 1.00 83.81 88 PHE A N 1
ATOM 756 C CA . PHE A 1 88 ? 9.766 -2.618 -13.564 1.00 83.81 88 PHE A CA 1
ATOM 757 C C . PHE A 1 88 ? 8.843 -3.003 -14.722 1.00 83.81 88 PHE A C 1
ATOM 759 O O . PHE A 1 88 ? 7.796 -3.604 -14.466 1.00 83.81 88 PHE A O 1
ATOM 766 N N . ASP A 1 89 ? 9.215 -2.676 -15.957 1.00 84.12 89 ASP A N 1
ATOM 767 C CA . ASP A 1 89 ? 8.463 -2.992 -17.166 1.00 84.12 89 ASP A CA 1
ATOM 768 C C . ASP A 1 89 ? 9.047 -4.238 -17.841 1.00 84.12 89 ASP A C 1
ATOM 770 O O . ASP A 1 89 ? 10.244 -4.503 -17.770 1.00 84.12 89 ASP A O 1
ATOM 774 N N . GLY A 1 90 ? 8.194 -5.031 -18.495 1.00 80.25 90 GLY A N 1
ATOM 775 C CA . GLY A 1 90 ? 8.639 -6.213 -19.243 1.00 80.25 90 GLY A CA 1
ATOM 776 C C . GLY A 1 90 ? 9.156 -7.376 -18.388 1.00 80.25 90 GLY A C 1
ATOM 777 O O . GLY A 1 90 ? 9.724 -8.309 -18.944 1.00 80.25 90 GLY A O 1
ATOM 778 N N . LEU A 1 91 ? 8.937 -7.355 -17.066 1.00 78.88 91 LEU A N 1
ATOM 779 C CA . LEU A 1 91 ? 9.270 -8.466 -16.169 1.00 78.88 91 LEU A CA 1
ATOM 780 C C . LEU A 1 91 ? 8.527 -9.737 -16.611 1.00 78.88 91 LEU A C 1
ATOM 782 O O . LEU A 1 91 ? 7.316 -9.860 -16.415 1.00 78.88 91 LEU A O 1
ATOM 786 N N . SER A 1 92 ? 9.267 -10.678 -17.194 1.00 80.62 92 SER A N 1
ATOM 787 C CA . SER A 1 92 ? 8.772 -11.993 -17.591 1.00 80.62 92 SER A CA 1
ATOM 788 C C . SER A 1 92 ? 9.457 -13.076 -16.770 1.00 80.62 92 SER A C 1
ATOM 790 O O . SER A 1 92 ? 10.671 -13.051 -16.600 1.00 80.62 92 SER A O 1
ATOM 792 N N . LEU A 1 93 ? 8.701 -14.065 -16.293 1.00 76.69 93 LEU A N 1
ATOM 793 C CA . LEU A 1 93 ? 9.287 -15.235 -15.625 1.00 76.69 93 LEU A CA 1
ATOM 794 C C . LEU A 1 93 ? 10.153 -16.078 -16.576 1.00 76.69 93 LEU A C 1
ATOM 796 O O . LEU A 1 93 ? 11.006 -16.834 -16.115 1.00 76.69 93 LEU A O 1
ATOM 800 N N . ASP A 1 94 ? 9.953 -15.915 -17.884 1.00 81.81 94 ASP A N 1
ATOM 801 C CA . ASP A 1 94 ? 10.754 -16.562 -18.922 1.00 81.81 94 ASP A CA 1
ATOM 802 C C . ASP A 1 94 ? 12.063 -15.817 -19.211 1.00 81.81 94 ASP A C 1
ATOM 804 O O . ASP A 1 94 ? 12.894 -16.322 -19.967 1.00 81.81 94 ASP A O 1
ATOM 808 N N . ASP A 1 95 ? 12.268 -14.632 -18.622 1.00 84.56 95 ASP A N 1
ATOM 809 C CA . ASP A 1 95 ? 13.539 -13.927 -18.733 1.00 84.56 95 ASP A CA 1
ATOM 810 C C . ASP A 1 95 ? 14.639 -14.786 -18.079 1.00 84.56 95 ASP A C 1
ATOM 812 O O . ASP A 1 95 ? 14.568 -15.078 -16.877 1.00 84.56 95 ASP A O 1
ATOM 816 N N . PRO A 1 96 ? 15.665 -15.211 -18.841 1.00 85.06 96 PRO A N 1
ATOM 817 C CA . PRO A 1 96 ? 16.706 -16.087 -18.326 1.00 85.06 96 PRO A CA 1
ATOM 818 C C . PRO A 1 96 ? 17.481 -15.462 -17.161 1.00 85.06 96 PRO A C 1
ATOM 820 O O . PRO A 1 96 ? 17.944 -16.200 -16.292 1.00 85.06 96 PRO A O 1
ATOM 823 N N . VAL A 1 97 ? 17.574 -14.129 -17.084 1.00 83.00 97 VAL A N 1
ATOM 824 C CA . VAL A 1 97 ? 18.186 -13.420 -15.953 1.00 83.00 97 VAL A CA 1
ATOM 825 C C . VAL A 1 97 ? 17.323 -13.568 -14.703 1.00 83.00 97 VAL A C 1
ATOM 827 O O . VAL A 1 97 ? 17.840 -13.919 -13.643 1.00 83.00 97 VAL A O 1
ATOM 830 N N . ILE A 1 98 ? 16.007 -13.360 -14.816 1.00 84.50 98 ILE A N 1
ATOM 831 C CA . ILE A 1 98 ? 15.075 -13.505 -13.685 1.00 84.50 98 ILE A CA 1
ATOM 832 C C . ILE A 1 98 ? 15.044 -14.956 -13.214 1.00 84.50 98 ILE A C 1
ATOM 834 O O . ILE A 1 98 ? 15.168 -15.219 -12.018 1.00 84.50 98 ILE A O 1
ATOM 838 N N . LYS A 1 99 ? 14.941 -15.905 -14.147 1.00 85.12 99 LYS A N 1
ATOM 839 C CA . LYS A 1 99 ? 14.961 -17.333 -13.832 1.00 85.12 99 LYS A CA 1
ATOM 840 C C . LYS A 1 99 ? 16.250 -17.718 -13.117 1.00 85.12 99 LYS A C 1
ATOM 842 O O . LYS A 1 99 ? 16.179 -18.364 -12.076 1.00 85.12 99 LYS A O 1
ATOM 847 N N . HIS A 1 100 ? 17.400 -17.269 -13.625 1.00 84.56 100 HIS A N 1
ATOM 848 C CA . HIS A 1 100 ? 18.690 -17.511 -12.991 1.00 84.56 100 HIS A CA 1
ATOM 849 C C . HIS A 1 100 ? 18.724 -16.954 -11.566 1.00 84.56 100 HIS A C 1
ATOM 851 O O . HIS A 1 100 ? 19.020 -17.719 -10.658 1.00 84.56 100 HIS A O 1
ATOM 857 N N . LEU A 1 101 ? 18.343 -15.687 -11.352 1.00 83.19 101 LEU A N 1
ATOM 858 C CA . LEU A 1 101 ? 18.316 -15.053 -10.024 1.00 83.19 101 LEU A CA 1
ATOM 859 C C . LEU A 1 101 ? 17.436 -15.797 -9.008 1.00 83.19 101 LEU A C 1
ATOM 861 O O . LEU A 1 101 ? 17.798 -15.881 -7.834 1.00 83.19 101 LEU A O 1
ATOM 865 N N . LEU A 1 102 ? 16.298 -16.335 -9.454 1.00 84.12 102 LEU A N 1
ATOM 866 C CA . LEU A 1 102 ? 15.398 -17.128 -8.613 1.00 84.12 102 LEU A CA 1
ATOM 867 C C . LEU A 1 102 ? 15.982 -18.512 -8.295 1.00 84.12 102 LEU A C 1
ATOM 869 O O . LEU A 1 102 ? 15.850 -18.992 -7.175 1.00 84.12 102 LEU A O 1
ATOM 873 N N . THR A 1 103 ? 16.642 -19.161 -9.260 1.00 83.69 103 THR A N 1
ATOM 874 C CA . THR A 1 103 ? 17.237 -20.498 -9.061 1.00 83.69 103 THR A CA 1
ATOM 875 C C . THR A 1 103 ? 18.609 -20.485 -8.394 1.00 83.69 103 THR A C 1
ATOM 877 O O . THR A 1 103 ? 18.989 -21.479 -7.785 1.00 83.69 103 THR A O 1
ATOM 880 N N . SER A 1 104 ? 19.360 -19.386 -8.482 1.00 80.81 104 SER A N 1
ATOM 881 C CA . SER A 1 104 ? 20.725 -19.283 -7.954 1.00 80.81 104 SER A CA 1
ATOM 882 C C . SER A 1 104 ? 20.775 -19.077 -6.437 1.00 80.81 104 SER A C 1
ATOM 884 O O . SER A 1 104 ? 21.861 -18.910 -5.887 1.00 80.81 104 SER A O 1
ATOM 886 N N . GLY A 1 105 ? 19.621 -19.042 -5.757 1.00 73.94 105 GLY A N 1
ATOM 887 C CA . GLY A 1 105 ? 19.522 -18.794 -4.314 1.00 73.94 105 GLY A CA 1
ATOM 888 C C . GLY A 1 105 ? 19.868 -17.359 -3.905 1.00 73.94 105 GLY A C 1
ATOM 889 O O . GLY A 1 105 ? 19.955 -17.063 -2.719 1.00 73.94 105 GLY A O 1
ATOM 890 N N . CYS A 1 106 ? 20.063 -16.450 -4.870 1.00 69.19 106 CYS A N 1
ATOM 891 C CA . CYS A 1 106 ? 20.340 -15.039 -4.593 1.00 69.19 106 CYS A CA 1
ATOM 892 C C . CYS A 1 106 ? 19.110 -14.302 -4.044 1.00 69.19 106 CYS A C 1
ATOM 894 O O . CYS A 1 106 ? 19.255 -13.268 -3.394 1.00 69.19 106 CYS A O 1
ATOM 896 N N . ILE A 1 107 ? 17.909 -14.814 -4.325 1.00 69.00 107 ILE A N 1
ATOM 897 C CA . ILE A 1 107 ? 16.637 -14.297 -3.826 1.00 69.00 107 ILE A CA 1
ATOM 898 C C . ILE A 1 107 ? 15.810 -15.486 -3.340 1.00 69.00 107 ILE A C 1
ATOM 900 O O . ILE A 1 107 ? 15.381 -16.311 -4.144 1.00 69.00 107 ILE A O 1
ATOM 904 N N . GLU A 1 108 ? 15.560 -15.556 -2.036 1.00 61.78 108 GLU A N 1
ATOM 905 C CA . GLU A 1 108 ? 14.622 -16.512 -1.447 1.00 61.78 108 GLU A CA 1
ATOM 906 C C . GLU A 1 108 ? 13.273 -15.803 -1.262 1.00 61.78 108 GLU A C 1
ATOM 908 O O . GLU A 1 108 ? 13.170 -14.798 -0.554 1.00 61.78 108 GLU A O 1
ATOM 913 N N . LEU A 1 109 ? 12.239 -16.264 -1.969 1.00 56.22 109 LEU A N 1
ATOM 914 C CA . LEU A 1 109 ? 10.881 -15.747 -1.801 1.00 56.22 109 LEU A CA 1
ATOM 915 C C . LEU A 1 109 ? 10.263 -16.424 -0.567 1.00 56.22 109 LEU A C 1
ATOM 917 O O . LEU A 1 109 ? 9.859 -17.582 -0.652 1.00 56.22 109 LEU A O 1
ATOM 921 N N . LEU A 1 110 ? 10.240 -15.705 0.562 1.00 43.72 110 LEU A N 1
ATOM 922 C CA . LEU A 1 110 ? 9.567 -16.102 1.811 1.00 43.72 110 LEU A CA 1
ATOM 923 C C . LEU A 1 110 ? 8.036 -16.025 1.709 1.00 43.72 110 LEU A C 1
ATOM 925 O O . LEU A 1 110 ? 7.528 -15.059 1.088 1.00 43.72 110 LEU A O 1
#

InterPro domains:
  IPR011074 CRAL/TRIO, N-terminal domain [SM01100] (52-77)
  IPR036273 CRAL/TRIO, N-terminal domain superfamily [SSF46938] (16-89)

Radius of gyration: 16.9 Å; chains: 1; bounding box: 34×37×37 Å